Protein AF-A0A7S4DJQ0-F1 (afdb_monomer)

Radius of gyration: 35.57 Å; Cα contacts (8 Å, |Δi|>4): 136; chains: 1; bounding box: 76×40×90 Å

Organism: NCBI:txid91324

Sequence (176 aa):
MLAIVLGSIVVLIAGAILCAEENCTNQNAYSVAVPSVAIPIVLPFMFLTMLQEYAIWASMFMALWWLIGAAVLTFDRPFTFTGNGYFGTWVAALGSLYWFYLCGFEEANIVAKIQEKIKEQQERMKEQSAGKQKETTEVVDAKVNDKAGATDKPADTKKTNDEVKLEVKDETKQVA

Secondary structure (DSSP, 8-state):
-HHHHHHHHHHHHHHHHHHHHS---HHHHHHHHHHHHHHHHHHHHHH-GGGGGGHHHHHHHHHHHHHHHHHHHHHTSS--SSSHHHHHHHHHHHHHHHHHHHHHHHHHHHHHHHHHHHHHHHHHHHHHHHHHHHHHHHHHHHHHHHHTTS-------SSSTTTHHHHHHHHTTS--

Solvent-accessible surface area (backbone atoms only — not comparable to full-atom values): 9453 Å² total; per-residue (Å²): 87,69,49,26,51,55,12,24,51,41,19,28,53,46,19,47,51,49,32,71,78,42,79,58,46,72,48,38,36,44,39,33,46,56,28,62,57,46,44,74,57,52,52,52,61,74,74,36,74,87,48,54,86,50,39,54,62,52,22,48,51,42,26,54,53,27,48,51,46,35,51,43,31,41,72,68,32,76,27,59,57,91,46,66,36,32,54,14,37,49,40,21,25,54,23,21,43,52,40,29,52,57,44,53,53,54,54,55,55,51,52,52,53,51,54,50,54,52,50,57,51,53,52,52,53,52,54,52,52,54,52,52,50,51,54,52,50,53,57,50,54,54,58,54,57,67,58,70,77,70,74,97,70,95,75,88,92,82,76,70,77,68,63,66,64,56,62,66,61,59,64,66,68,77,77,118

Foldseek 3Di:
DVLLLQLLVLQLVVLVVVVVVDPCDDLSVVSNVLSVVVCVLVVCVVPPPVCLVVQLVSLVCQLVSLVVVLCCPCVPDDNVDDDSNNVSSVSNNVVSVVSNVVSVVVVVVVVVVVVVVVVVVVVVVVVVVVVVVVVVVVVVVVVVVVVVVDDPDDDDPDPPPVVVVVVVVVVVVVPD

pLDDT: mean 86.47, std 16.7, range [43.28, 98.56]

Mean predicted aligned error: 11.8 Å

Structure (mmCIF, N/CA/C/O backbone):
data_AF-A0A7S4DJQ0-F1
#
_entry.id   AF-A0A7S4DJQ0-F1
#
loop_
_atom_site.group_PDB
_atom_site.id
_atom_site.type_symbol
_atom_site.label_atom_id
_atom_site.label_alt_id
_atom_site.label_comp_id
_atom_site.label_asym_id
_atom_site.label_entity_id
_atom_site.label_seq_id
_atom_site.pdbx_PDB_ins_code
_atom_site.Cartn_x
_atom_site.Cartn_y
_atom_site.Cartn_z
_atom_site.occupancy
_atom_site.B_iso_or_equiv
_atom_site.auth_seq_id
_atom_site.auth_comp_id
_atom_site.auth_asym_id
_atom_site.auth_atom_id
_atom_site.pdbx_PDB_model_num
ATOM 1 N N . MET A 1 1 ? 1.954 -6.566 3.078 1.00 91.50 1 MET A N 1
ATOM 2 C CA . MET A 1 1 ? 3.306 -5.976 3.238 1.00 91.50 1 MET A CA 1
ATOM 3 C C . MET A 1 1 ? 4.388 -6.708 2.440 1.00 91.50 1 MET A C 1
ATOM 5 O O . MET A 1 1 ? 4.961 -6.071 1.570 1.00 91.50 1 MET A O 1
ATOM 9 N N . LEU A 1 2 ? 4.643 -8.014 2.640 1.00 94.81 2 LEU A N 1
ATOM 10 C CA . LEU A 1 2 ? 5.694 -8.746 1.894 1.00 94.81 2 LEU A CA 1
ATOM 11 C C . LEU A 1 2 ? 5.560 -8.630 0.364 1.00 94.81 2 LEU A C 1
ATOM 13 O O . LEU A 1 2 ? 6.534 -8.317 -0.312 1.00 94.81 2 LEU A O 1
ATOM 17 N N . ALA A 1 3 ? 4.345 -8.801 -0.168 1.00 96.81 3 ALA A N 1
ATOM 18 C CA . ALA A 1 3 ? 4.068 -8.630 -1.597 1.00 96.81 3 ALA A CA 1
ATOM 19 C C . ALA A 1 3 ? 4.473 -7.239 -2.121 1.00 96.81 3 ALA A C 1
ATOM 21 O O . ALA A 1 3 ? 5.026 -7.135 -3.210 1.00 96.81 3 ALA A O 1
ATOM 22 N N . ILE A 1 4 ? 4.273 -6.186 -1.319 1.00 97.69 4 ILE A N 1
ATOM 23 C CA . ILE A 1 4 ? 4.655 -4.815 -1.682 1.00 97.69 4 ILE A CA 1
ATOM 24 C C . ILE A 1 4 ? 6.172 -4.716 -1.809 1.00 97.69 4 ILE A C 1
ATOM 26 O O . ILE A 1 4 ? 6.654 -4.187 -2.801 1.00 97.69 4 ILE A O 1
ATOM 30 N N . VAL A 1 5 ? 6.929 -5.259 -0.850 1.00 97.94 5 VAL A N 1
ATOM 31 C CA . VAL A 1 5 ? 8.401 -5.225 -0.877 1.00 97.94 5 VAL A CA 1
ATOM 32 C C . VAL A 1 5 ? 8.945 -6.014 -2.066 1.00 97.94 5 VAL A C 1
ATOM 34 O O . VAL A 1 5 ? 9.773 -5.493 -2.806 1.00 97.94 5 VAL A O 1
ATOM 37 N N . LEU A 1 6 ? 8.450 -7.233 -2.297 1.00 97.88 6 LEU A N 1
ATOM 38 C CA . LEU A 1 6 ? 8.890 -8.062 -3.423 1.00 97.88 6 LEU A CA 1
ATOM 39 C C . LEU A 1 6 ? 8.567 -7.404 -4.770 1.00 97.88 6 LEU A C 1
ATOM 41 O O . LEU A 1 6 ? 9.449 -7.288 -5.617 1.00 97.88 6 LEU A O 1
ATOM 45 N N . GLY A 1 7 ? 7.336 -6.913 -4.944 1.00 98.19 7 GLY A N 1
ATOM 46 C CA . GLY A 1 7 ? 6.948 -6.159 -6.135 1.00 98.19 7 GLY A CA 1
ATOM 47 C C . GLY A 1 7 ? 7.799 -4.899 -6.317 1.00 98.19 7 GLY A C 1
ATOM 48 O O . GLY A 1 7 ? 8.302 -4.657 -7.409 1.00 98.19 7 GLY A O 1
ATOM 49 N N . SER A 1 8 ? 8.062 -4.157 -5.235 1.00 98.31 8 SER A N 1
ATOM 50 C CA . SER A 1 8 ? 8.909 -2.956 -5.259 1.00 98.31 8 SER A CA 1
ATOM 51 C C . SER A 1 8 ? 10.337 -3.262 -5.700 1.00 98.31 8 SER A C 1
ATOM 53 O O . SER A 1 8 ? 10.885 -2.517 -6.500 1.00 98.31 8 SER A O 1
ATOM 55 N N . ILE A 1 9 ? 10.939 -4.353 -5.217 1.00 98.44 9 ILE A N 1
ATOM 56 C CA . ILE A 1 9 ? 12.295 -4.759 -5.615 1.00 98.44 9 ILE A CA 1
ATOM 57 C C . ILE A 1 9 ? 12.335 -5.095 -7.109 1.00 98.44 9 ILE A C 1
ATOM 59 O O . ILE A 1 9 ? 13.226 -4.629 -7.814 1.00 98.44 9 ILE A O 1
ATOM 63 N N . VAL A 1 10 ? 11.358 -5.858 -7.609 1.00 98.50 10 VAL A N 1
ATOM 64 C CA . VAL A 1 10 ? 11.279 -6.207 -9.036 1.00 98.50 10 VAL A CA 1
ATOM 65 C C . VAL A 1 10 ? 11.133 -4.952 -9.902 1.00 98.50 10 VAL A C 1
ATOM 67 O O . VAL A 1 10 ? 11.852 -4.807 -10.889 1.00 98.50 10 VAL A O 1
ATOM 70 N N . VAL A 1 11 ? 10.246 -4.029 -9.516 1.00 98.50 11 VAL A N 1
ATOM 71 C CA . VAL A 1 11 ? 10.031 -2.758 -10.226 1.00 98.50 11 VAL A CA 1
ATOM 72 C C . VAL A 1 11 ? 11.272 -1.874 -10.166 1.00 98.50 11 VAL A C 1
ATOM 74 O O . VAL A 1 11 ? 11.649 -1.303 -11.183 1.00 98.50 11 VAL A O 1
ATOM 77 N N . LEU A 1 12 ? 11.944 -1.802 -9.015 1.00 98.50 12 LEU A N 1
ATOM 78 C CA . LEU A 1 12 ? 13.161 -1.013 -8.842 1.00 98.50 12 LEU A CA 1
ATOM 79 C C . LEU A 1 12 ? 14.285 -1.520 -9.746 1.00 98.50 12 LEU A C 1
ATOM 81 O O . LEU A 1 12 ? 14.940 -0.717 -10.399 1.00 98.50 12 LEU A O 1
ATOM 85 N N . ILE A 1 13 ? 14.484 -2.840 -9.818 1.00 98.50 13 ILE A N 1
ATOM 86 C CA . ILE A 1 13 ? 15.488 -3.450 -10.699 1.00 98.50 13 ILE A CA 1
ATOM 87 C C . ILE A 1 13 ? 15.130 -3.196 -12.167 1.00 98.50 13 ILE A C 1
ATOM 89 O O . ILE A 1 13 ? 15.980 -2.741 -12.928 1.00 98.50 13 ILE A O 1
ATOM 93 N N . ALA A 1 14 ? 13.879 -3.448 -12.566 1.00 98.12 14 ALA A N 1
ATOM 94 C CA . ALA A 1 14 ? 13.435 -3.233 -13.943 1.00 98.12 14 ALA A CA 1
ATOM 95 C C . ALA A 1 14 ? 13.565 -1.758 -14.364 1.00 98.12 14 ALA A C 1
ATOM 97 O O . ALA A 1 14 ? 14.072 -1.466 -15.443 1.00 98.12 14 ALA A O 1
ATOM 98 N N . GLY A 1 15 ? 13.163 -0.832 -13.492 1.00 97.81 15 GLY A N 1
ATOM 99 C CA . GLY A 1 15 ? 13.297 0.604 -13.715 1.00 97.81 15 GLY A CA 1
ATOM 100 C C . GLY A 1 15 ? 14.752 1.063 -13.758 1.00 97.81 15 GLY A C 1
ATOM 101 O O . GLY A 1 15 ? 15.108 1.880 -14.600 1.00 97.81 15 GLY A O 1
ATOM 102 N N . ALA A 1 16 ? 15.619 0.508 -12.905 1.00 98.00 16 ALA A N 1
ATOM 103 C CA . ALA A 1 16 ? 17.043 0.834 -12.897 1.00 98.00 16 ALA A CA 1
ATOM 104 C C . ALA A 1 16 ? 17.747 0.390 -14.186 1.00 98.00 16 ALA A C 1
ATOM 106 O O . ALA A 1 16 ? 18.565 1.142 -14.707 1.00 98.00 16 ALA A O 1
ATOM 107 N N . ILE A 1 17 ? 17.406 -0.789 -14.721 1.00 97.75 17 ILE A N 1
ATOM 108 C CA . ILE A 1 17 ? 17.924 -1.262 -16.015 1.00 97.75 17 ILE A CA 1
ATOM 109 C C . ILE A 1 17 ? 17.492 -0.306 -17.132 1.00 97.75 17 ILE A C 1
ATOM 111 O O . ILE A 1 17 ? 18.337 0.173 -17.882 1.00 97.75 17 ILE A O 1
ATOM 115 N N . LEU A 1 18 ? 16.208 0.062 -17.187 1.00 96.56 18 LEU A N 1
ATOM 116 C CA . LEU A 1 18 ? 15.703 1.011 -18.187 1.00 96.56 18 LEU A CA 1
ATOM 117 C C . LEU A 1 18 ? 16.352 2.395 -18.071 1.00 96.56 18 LEU A C 1
ATOM 119 O O . LEU A 1 18 ? 16.686 3.008 -19.077 1.00 96.56 18 LEU A O 1
ATOM 123 N N . CYS A 1 19 ? 16.577 2.877 -16.849 1.00 96.69 19 CYS A N 1
ATOM 124 C CA . CYS A 1 19 ? 17.295 4.125 -16.595 1.00 96.69 19 CYS A CA 1
ATOM 125 C C . CYS A 1 19 ? 18.793 4.068 -16.932 1.00 96.69 19 CYS A C 1
ATOM 127 O O . CYS A 1 19 ? 19.420 5.121 -17.026 1.00 96.69 19 CYS A O 1
ATOM 129 N N . ALA A 1 20 ? 19.381 2.874 -17.038 1.00 97.25 20 ALA A N 1
ATOM 130 C CA . ALA A 1 20 ? 20.771 2.694 -17.446 1.00 97.25 20 ALA A CA 1
ATOM 131 C C . ALA A 1 20 ? 20.911 2.593 -18.973 1.00 97.25 20 ALA A C 1
ATOM 133 O O . ALA A 1 20 ? 21.908 3.058 -19.523 1.00 97.25 20 ALA A O 1
ATOM 134 N N . GLU A 1 21 ? 19.931 1.988 -19.648 1.00 95.88 21 GLU A N 1
ATOM 135 C CA . GLU A 1 21 ? 19.906 1.841 -21.109 1.00 95.88 21 GLU A CA 1
ATOM 136 C C . GLU A 1 21 ? 19.414 3.111 -21.820 1.00 95.88 21 GLU A C 1
ATOM 138 O O . GLU A 1 21 ? 19.938 3.484 -22.870 1.00 95.88 21 GLU A O 1
ATOM 143 N N . GLU A 1 22 ? 18.434 3.800 -21.238 1.00 91.44 22 GLU A N 1
ATOM 144 C CA . GLU A 1 22 ? 17.856 5.039 -21.753 1.00 91.44 22 GLU A CA 1
ATOM 145 C C . GLU A 1 22 ? 18.109 6.211 -20.795 1.00 91.44 22 GLU A C 1
ATOM 147 O O . GLU A 1 22 ? 18.498 6.042 -19.642 1.00 91.44 22 GLU A O 1
ATOM 152 N N . ASN A 1 23 ? 17.837 7.442 -21.239 1.00 91.81 23 ASN A N 1
ATOM 153 C CA . ASN A 1 23 ? 17.884 8.591 -20.337 1.00 91.81 23 ASN A CA 1
ATOM 154 C C . ASN A 1 23 ? 16.876 8.402 -19.189 1.00 91.81 23 ASN A C 1
ATOM 156 O O . ASN A 1 23 ? 15.676 8.244 -19.423 1.00 91.81 23 ASN A O 1
ATOM 160 N N . CYS A 1 24 ? 17.355 8.475 -17.946 1.00 95.88 24 CYS A N 1
ATOM 161 C CA . CYS A 1 24 ? 16.529 8.359 -16.744 1.00 95.88 24 CYS A CA 1
ATOM 162 C C . CYS A 1 24 ? 15.728 9.647 -16.489 1.00 95.88 24 CYS A C 1
ATOM 164 O O . CYS A 1 24 ? 15.989 10.405 -15.556 1.00 95.88 24 CYS A O 1
ATOM 166 N N . THR A 1 25 ? 14.763 9.929 -17.362 1.00 96.00 25 THR A N 1
ATOM 167 C CA . THR A 1 25 ? 13.864 11.084 -17.278 1.00 96.00 25 THR A CA 1
ATOM 168 C C . THR A 1 25 ? 12.404 10.632 -17.328 1.00 96.00 25 THR A C 1
ATOM 170 O O . THR A 1 25 ? 12.100 9.491 -17.682 1.00 96.00 25 THR A O 1
ATOM 173 N N . ASN A 1 26 ? 11.487 11.519 -16.935 1.00 96.12 26 ASN A N 1
ATOM 174 C CA . ASN A 1 26 ? 10.038 11.303 -17.004 1.00 96.12 26 ASN A CA 1
ATOM 175 C C . ASN A 1 26 ? 9.588 9.964 -16.371 1.00 96.12 26 ASN A C 1
ATOM 177 O O . ASN A 1 26 ? 9.888 9.696 -15.206 1.00 96.12 26 ASN A O 1
ATOM 181 N N . GLN A 1 27 ? 8.872 9.123 -17.122 1.00 95.31 27 GLN A N 1
ATOM 182 C CA . GLN A 1 27 ? 8.312 7.855 -16.656 1.00 95.31 27 GLN A CA 1
ATOM 183 C C . GLN A 1 27 ? 9.386 6.817 -16.288 1.00 95.31 27 GLN A C 1
ATOM 185 O O . GLN A 1 27 ? 9.180 6.042 -15.354 1.00 95.31 27 GLN A O 1
ATOM 190 N N . ASN A 1 28 ? 10.551 6.829 -16.948 1.00 95.56 28 ASN A N 1
ATOM 191 C CA . ASN A 1 28 ? 11.660 5.933 -16.602 1.00 95.56 28 ASN A CA 1
ATOM 192 C C . ASN A 1 28 ? 12.196 6.281 -15.206 1.00 95.56 28 ASN A C 1
ATOM 194 O O . ASN A 1 28 ? 12.288 5.408 -14.344 1.00 95.56 28 ASN A O 1
ATOM 198 N N . ALA A 1 29 ? 12.424 7.570 -14.929 1.00 97.06 29 ALA A N 1
ATOM 199 C CA . ALA A 1 29 ? 12.789 8.034 -13.587 1.00 97.06 29 ALA A CA 1
ATOM 200 C C . ALA A 1 29 ? 11.691 7.731 -12.554 1.00 97.06 29 ALA A C 1
ATOM 202 O O . ALA A 1 29 ? 11.978 7.315 -11.429 1.00 97.06 29 ALA A O 1
ATOM 203 N N . TYR A 1 30 ? 10.423 7.881 -12.946 1.00 97.44 30 TYR A N 1
ATOM 204 C CA . TYR A 1 30 ? 9.287 7.559 -12.086 1.00 97.44 30 TYR A CA 1
ATOM 205 C C . TYR A 1 30 ? 9.252 6.072 -11.698 1.00 97.44 30 TYR A C 1
ATOM 207 O O . TYR A 1 30 ? 8.994 5.754 -10.538 1.00 97.44 30 TYR A O 1
ATOM 215 N N . SER A 1 31 ? 9.608 5.163 -12.614 1.00 97.38 31 SER A N 1
ATOM 216 C CA . SER A 1 31 ? 9.672 3.718 -12.346 1.00 97.38 31 SER A CA 1
ATOM 217 C C . SER A 1 31 ? 10.681 3.334 -11.254 1.00 97.38 31 SER A C 1
ATOM 219 O O . SER A 1 31 ? 10.472 2.351 -10.548 1.00 97.38 31 SER A O 1
ATOM 221 N N . VAL A 1 32 ? 11.727 4.143 -11.053 1.00 98.12 32 VAL A N 1
ATOM 222 C CA . VAL A 1 32 ? 12.704 3.996 -9.959 1.00 98.12 32 VAL A CA 1
ATOM 223 C C . VAL A 1 32 ? 12.223 4.709 -8.692 1.00 98.12 32 VAL A C 1
ATOM 225 O O . VAL A 1 32 ? 12.378 4.192 -7.583 1.00 98.12 32 VAL A O 1
ATOM 228 N N . ALA A 1 33 ? 11.606 5.884 -8.832 1.00 97.88 33 ALA A N 1
ATOM 229 C CA . ALA A 1 33 ? 11.139 6.688 -7.706 1.00 97.88 33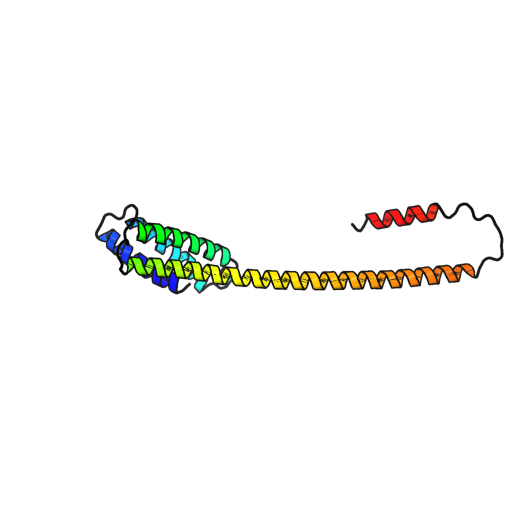 ALA A CA 1
ATOM 230 C C . ALA A 1 33 ? 10.014 6.002 -6.909 1.00 97.88 33 ALA A C 1
ATOM 232 O O . ALA A 1 33 ? 10.069 5.966 -5.679 1.00 97.88 33 ALA A O 1
ATOM 233 N N . VAL A 1 34 ? 9.021 5.418 -7.590 1.00 97.94 34 VAL A N 1
ATOM 234 C CA . VAL A 1 34 ? 7.862 4.759 -6.957 1.00 97.94 34 VAL A CA 1
ATOM 235 C C . VAL A 1 34 ? 8.274 3.695 -5.923 1.00 97.94 34 VAL A C 1
ATOM 237 O O . VAL A 1 34 ? 7.868 3.830 -4.762 1.00 97.94 34 VAL A O 1
ATOM 240 N N . PRO A 1 35 ? 9.091 2.676 -6.265 1.00 98.06 35 PRO A N 1
ATOM 241 C CA . PRO A 1 35 ? 9.543 1.681 -5.294 1.00 98.06 35 PRO A CA 1
ATOM 242 C C . PRO A 1 35 ? 10.537 2.246 -4.269 1.00 98.06 35 PRO A C 1
ATOM 244 O O . PRO A 1 35 ? 10.541 1.794 -3.123 1.00 98.06 35 PRO A O 1
ATOM 247 N N . SER A 1 36 ? 11.332 3.260 -4.631 1.00 97.69 36 SER A N 1
ATOM 248 C CA . SER A 1 36 ? 12.280 3.906 -3.709 1.00 97.69 36 SER A CA 1
ATOM 249 C C . SER A 1 36 ? 11.585 4.649 -2.565 1.00 97.69 36 SER A C 1
ATOM 251 O O . SER A 1 36 ? 12.131 4.720 -1.470 1.00 97.69 36 SER A O 1
ATOM 253 N N . VAL A 1 37 ? 10.373 5.167 -2.788 1.00 97.44 37 VAL A N 1
ATOM 254 C CA . VAL A 1 37 ? 9.527 5.748 -1.730 1.00 97.44 37 VAL A CA 1
ATOM 255 C C . VAL A 1 37 ? 8.811 4.654 -0.934 1.00 97.44 37 VAL A C 1
ATOM 257 O O . VAL A 1 37 ? 8.697 4.743 0.287 1.00 97.44 37 VAL A O 1
ATOM 260 N N . ALA A 1 38 ? 8.341 3.599 -1.604 1.00 97.38 38 ALA A N 1
ATOM 261 C CA . ALA A 1 38 ? 7.571 2.541 -0.958 1.00 97.38 38 ALA A CA 1
ATOM 262 C C . ALA A 1 38 ? 8.403 1.706 0.031 1.00 97.38 38 ALA A C 1
ATOM 264 O O . ALA A 1 38 ? 7.925 1.396 1.121 1.00 97.38 38 ALA A O 1
ATOM 265 N N . ILE A 1 39 ? 9.644 1.351 -0.314 1.00 96.81 39 ILE A N 1
ATOM 266 C CA . ILE A 1 39 ? 10.481 0.459 0.506 1.00 96.81 39 ILE A CA 1
ATOM 267 C C . ILE A 1 39 ? 10.767 1.045 1.906 1.00 96.81 39 ILE A C 1
ATOM 269 O O . ILE A 1 39 ? 10.493 0.348 2.887 1.00 96.81 39 ILE A O 1
ATOM 273 N N . PRO A 1 40 ? 11.237 2.302 2.058 1.00 96.44 40 PRO A N 1
ATOM 274 C CA . PRO A 1 40 ? 11.470 2.911 3.369 1.00 96.44 40 PRO A CA 1
ATOM 275 C C . PRO A 1 40 ? 10.202 3.120 4.194 1.00 96.44 40 PRO A C 1
ATOM 277 O O . PRO A 1 40 ? 10.296 3.247 5.408 1.00 96.44 40 PRO A O 1
ATOM 280 N N . ILE A 1 41 ? 9.027 3.156 3.563 1.00 95.62 41 ILE A N 1
ATOM 281 C CA . ILE A 1 41 ? 7.753 3.227 4.280 1.00 95.62 41 ILE A CA 1
ATOM 282 C C . ILE A 1 41 ? 7.349 1.831 4.750 1.00 95.62 41 ILE A C 1
ATOM 284 O O . ILE A 1 41 ? 7.009 1.654 5.909 1.00 95.62 41 ILE A O 1
ATOM 288 N N . VAL A 1 42 ? 7.413 0.809 3.899 1.00 96.31 42 VAL A N 1
ATOM 289 C CA . VAL A 1 42 ? 6.916 -0.531 4.251 1.00 96.31 42 VAL A CA 1
ATOM 290 C C . VAL A 1 42 ? 7.867 -1.283 5.188 1.00 96.31 42 VAL A C 1
ATOM 292 O O . VAL A 1 42 ? 7.401 -2.022 6.055 1.00 96.31 42 VAL A O 1
ATOM 295 N N . LEU A 1 43 ? 9.187 -1.115 5.045 1.00 94.50 43 LEU A N 1
ATOM 296 C CA . LEU A 1 43 ? 10.162 -1.871 5.840 1.00 94.50 43 LEU A CA 1
ATOM 297 C C . LEU A 1 43 ? 10.056 -1.597 7.350 1.00 94.50 43 LEU A C 1
ATOM 299 O O . LEU A 1 43 ? 9.923 -2.566 8.096 1.00 94.50 43 LEU A O 1
ATOM 303 N N . PRO A 1 44 ? 10.047 -0.344 7.846 1.00 94.69 44 PRO A N 1
ATOM 304 C CA . PRO A 1 44 ? 9.889 -0.081 9.273 1.00 94.69 44 PRO A CA 1
ATOM 305 C C . PRO A 1 44 ? 8.576 -0.628 9.830 1.00 94.69 44 PRO A C 1
ATOM 307 O O . PRO A 1 44 ? 8.582 -1.198 10.913 1.00 94.69 44 PRO A O 1
ATOM 310 N N . PHE A 1 45 ? 7.472 -0.546 9.081 1.00 94.44 45 PHE A N 1
ATOM 311 C CA . PHE A 1 45 ? 6.189 -1.118 9.507 1.00 94.44 45 PHE A CA 1
ATOM 312 C C . PHE A 1 45 ? 6.229 -2.647 9.637 1.00 94.44 45 PHE A C 1
ATOM 314 O O . PHE A 1 45 ? 5.462 -3.207 10.414 1.00 94.44 45 PHE A O 1
ATOM 321 N N . MET A 1 46 ? 7.135 -3.334 8.934 1.00 92.38 46 MET A N 1
ATOM 322 C CA . MET A 1 46 ? 7.319 -4.781 9.077 1.00 92.38 46 MET A CA 1
ATOM 323 C C . MET A 1 46 ? 8.014 -5.168 10.393 1.00 92.38 46 MET A C 1
ATOM 325 O O . MET A 1 46 ? 7.740 -6.243 10.918 1.00 92.38 46 MET A O 1
ATOM 329 N N . PHE A 1 47 ? 8.896 -4.314 10.927 1.00 91.12 47 PHE A N 1
ATOM 330 C CA . PHE A 1 47 ? 9.744 -4.645 12.083 1.00 91.12 47 PHE A CA 1
ATOM 331 C C . PHE A 1 47 ? 9.391 -3.883 13.364 1.00 91.12 47 PHE A C 1
ATOM 333 O O . PHE A 1 47 ? 9.650 -4.372 14.462 1.00 91.12 47 PHE A O 1
ATOM 340 N N . LEU A 1 48 ? 8.820 -2.686 13.247 1.00 92.75 48 LEU A N 1
ATOM 341 C CA . LEU A 1 48 ? 8.557 -1.793 14.369 1.00 92.75 48 LEU A CA 1
ATOM 342 C C . LEU A 1 48 ? 7.077 -1.848 14.739 1.00 92.75 48 LEU A C 1
ATOM 344 O O . LEU A 1 48 ? 6.233 -1.210 14.111 1.00 92.75 48 LEU A O 1
ATOM 348 N N . THR A 1 49 ? 6.774 -2.581 15.808 1.00 88.31 49 THR A N 1
ATOM 349 C CA . THR A 1 49 ? 5.415 -2.691 16.360 1.00 88.31 49 THR A CA 1
ATOM 350 C C . THR A 1 49 ? 4.847 -1.336 16.782 1.00 88.31 49 THR A C 1
ATOM 352 O O . THR A 1 49 ? 3.661 -1.097 16.601 1.00 88.31 49 THR A O 1
ATOM 355 N N . MET A 1 50 ? 5.700 -0.415 17.243 1.00 87.69 50 MET A N 1
ATOM 356 C CA . MET A 1 50 ? 5.315 0.950 17.633 1.00 87.69 50 MET A CA 1
ATOM 357 C C . MET A 1 50 ? 4.704 1.770 16.486 1.00 87.69 50 MET A C 1
ATOM 359 O O . MET A 1 50 ? 3.974 2.721 16.733 1.00 87.69 50 MET A O 1
ATOM 363 N N . LEU A 1 51 ? 5.002 1.431 15.226 1.00 88.38 51 LEU A N 1
ATOM 364 C CA . LEU A 1 51 ? 4.457 2.148 14.070 1.00 88.38 51 LEU A CA 1
ATOM 365 C C . LEU A 1 51 ? 3.073 1.640 13.653 1.00 88.38 51 LEU A C 1
ATOM 367 O O . LEU A 1 51 ? 2.410 2.298 12.855 1.00 88.38 51 LEU A O 1
ATOM 371 N N . GLN A 1 52 ? 2.618 0.501 14.186 1.00 87.31 52 GLN A N 1
ATOM 372 C CA . GLN A 1 52 ? 1.356 -0.128 13.781 1.00 87.31 52 GLN A CA 1
ATOM 373 C C . GLN A 1 52 ? 0.134 0.758 14.068 1.00 87.31 52 GLN A C 1
ATOM 375 O O . GLN A 1 52 ? -0.825 0.716 13.306 1.00 87.31 52 GLN A O 1
ATOM 380 N N . GLU A 1 53 ? 0.199 1.642 15.069 1.00 87.81 53 GLU A N 1
ATOM 381 C CA . GLU A 1 53 ? -0.859 2.627 15.358 1.00 87.81 53 GLU A CA 1
ATOM 382 C C . GLU A 1 53 ? -1.114 3.597 14.187 1.00 87.81 53 GLU A C 1
ATOM 384 O O . GLU A 1 53 ? -2.210 4.126 14.025 1.00 87.81 53 GLU A O 1
ATOM 389 N N . TYR A 1 54 ? -0.122 3.797 13.317 1.00 90.81 54 TYR A N 1
ATOM 390 C CA . TYR A 1 54 ? -0.220 4.658 12.136 1.00 90.81 54 TYR A CA 1
ATOM 391 C C . TYR A 1 54 ? -0.444 3.866 10.839 1.00 90.81 54 TYR A C 1
ATOM 393 O O . TYR A 1 54 ? -0.410 4.438 9.744 1.00 90.81 54 TYR A O 1
ATOM 401 N N . ALA A 1 55 ? -0.671 2.549 10.930 1.00 91.81 55 ALA A N 1
ATOM 402 C CA . ALA A 1 55 ? -0.730 1.664 9.770 1.00 91.81 55 ALA A CA 1
ATOM 403 C C . ALA A 1 55 ? -1.888 1.994 8.824 1.00 91.81 55 ALA A C 1
ATOM 405 O O . ALA A 1 55 ? -1.735 1.843 7.613 1.00 91.81 55 ALA A O 1
ATOM 406 N N . ILE A 1 56 ? -3.017 2.502 9.325 1.00 92.19 56 ILE A N 1
ATOM 407 C CA . ILE A 1 56 ? -4.144 2.896 8.467 1.00 92.19 56 ILE A CA 1
ATOM 408 C C . ILE A 1 56 ? -3.784 4.062 7.535 1.00 92.19 56 ILE A C 1
ATOM 410 O O . ILE A 1 56 ? -4.048 4.004 6.335 1.00 92.19 56 ILE A O 1
ATOM 414 N N . TRP A 1 57 ? -3.098 5.084 8.048 1.00 94.19 57 TRP A N 1
ATOM 415 C CA . TRP A 1 57 ? -2.677 6.239 7.253 1.00 94.19 57 TRP A CA 1
ATOM 416 C C . TRP A 1 57 ? -1.599 5.853 6.239 1.00 94.19 57 TRP A C 1
ATOM 418 O O . TRP A 1 57 ? -1.682 6.222 5.066 1.00 94.19 57 TRP A O 1
ATOM 428 N N . ALA A 1 58 ? -0.618 5.056 6.672 1.00 95.31 58 ALA A N 1
ATOM 429 C CA . ALA A 1 58 ? 0.447 4.568 5.804 1.00 95.31 58 ALA A CA 1
ATOM 430 C C . ALA A 1 58 ? -0.079 3.629 4.706 1.00 95.31 58 ALA A C 1
ATOM 432 O O . ALA A 1 58 ? 0.324 3.748 3.548 1.00 95.31 58 ALA A O 1
ATOM 433 N N . SER A 1 59 ? -1.002 2.723 5.042 1.00 95.94 59 SER A N 1
ATOM 434 C CA . SER A 1 59 ? -1.603 1.797 4.078 1.00 95.94 59 SER A CA 1
ATOM 435 C C . SER A 1 59 ? -2.511 2.514 3.080 1.00 95.94 59 SER A C 1
ATOM 437 O O . SER A 1 59 ? -2.447 2.204 1.893 1.00 95.94 59 SER A O 1
ATOM 439 N N . MET A 1 60 ? -3.271 3.529 3.508 1.00 96.06 60 MET A N 1
ATOM 440 C CA . MET A 1 60 ? -4.057 4.380 2.609 1.00 96.06 60 MET A CA 1
ATOM 441 C C . MET A 1 60 ? -3.158 5.135 1.624 1.00 96.06 60 MET A C 1
ATOM 443 O O . MET A 1 60 ? -3.406 5.119 0.417 1.00 96.06 60 MET A O 1
ATOM 447 N N . PHE A 1 61 ? -2.081 5.751 2.123 1.00 96.94 61 PHE A N 1
ATOM 448 C CA . PHE A 1 61 ? -1.088 6.405 1.273 1.00 96.94 61 PHE A CA 1
ATOM 449 C C . PHE A 1 61 ? -0.471 5.415 0.278 1.00 96.94 61 PHE A C 1
ATOM 451 O O . PHE A 1 61 ? -0.424 5.703 -0.914 1.00 96.94 61 PHE A O 1
ATOM 458 N N . MET A 1 62 ? -0.062 4.226 0.730 1.00 97.50 62 MET A N 1
ATOM 459 C CA . MET A 1 62 ? 0.505 3.190 -0.141 1.00 97.50 62 MET A CA 1
ATOM 460 C C . MET A 1 62 ? -0.485 2.665 -1.183 1.00 97.50 62 MET A C 1
ATOM 462 O O . MET A 1 62 ? -0.076 2.383 -2.310 1.00 97.50 62 MET A O 1
ATOM 466 N N . ALA A 1 63 ? -1.766 2.528 -0.841 1.00 97.81 63 ALA A N 1
ATOM 467 C CA . ALA A 1 63 ? -2.808 2.132 -1.781 1.00 97.81 63 ALA A CA 1
ATOM 468 C C . ALA A 1 63 ? -2.937 3.158 -2.914 1.00 97.81 63 ALA A C 1
ATOM 470 O O . ALA A 1 63 ? -2.835 2.797 -4.084 1.00 97.81 63 ALA A O 1
ATOM 471 N N . LEU A 1 64 ? -3.067 4.444 -2.575 1.00 98.12 64 LEU A N 1
ATOM 472 C CA . LEU A 1 64 ? -3.153 5.523 -3.564 1.00 98.12 64 LEU A CA 1
ATOM 473 C C . LEU A 1 64 ? -1.862 5.663 -4.380 1.00 98.12 64 LEU A C 1
ATOM 475 O O . LEU A 1 64 ? -1.916 5.770 -5.605 1.00 98.12 64 LEU A O 1
ATOM 479 N N . TRP A 1 65 ? -0.705 5.605 -3.716 1.00 98.25 65 TRP A N 1
ATOM 480 C CA . TRP A 1 65 ? 0.612 5.717 -4.343 1.00 98.25 65 TRP A CA 1
ATOM 481 C C . TRP A 1 65 ? 0.829 4.643 -5.409 1.00 98.25 65 TRP A C 1
ATOM 483 O O . TRP A 1 65 ? 1.218 4.952 -6.534 1.00 98.25 65 TRP A O 1
ATOM 493 N N . TRP A 1 66 ? 0.518 3.385 -5.089 1.00 98.31 66 TRP A N 1
ATOM 494 C CA . TRP A 1 66 ? 0.674 2.286 -6.037 1.00 98.31 66 TRP A CA 1
ATOM 495 C C . TRP A 1 66 ? -0.444 2.192 -7.069 1.00 98.31 66 TRP A C 1
ATOM 497 O O . TRP A 1 66 ? -0.182 1.689 -8.155 1.00 98.31 66 TRP A O 1
ATOM 507 N N . LEU A 1 67 ? -1.656 2.684 -6.795 1.00 98.12 67 LEU A N 1
ATOM 508 C CA . LEU A 1 67 ? -2.694 2.795 -7.825 1.00 98.12 67 LEU A CA 1
ATOM 509 C C . LEU A 1 67 ? -2.277 3.777 -8.924 1.00 98.12 67 LEU A C 1
ATOM 511 O O . LEU A 1 67 ? -2.367 3.450 -10.106 1.00 98.12 67 LEU A O 1
ATOM 515 N N . ILE A 1 68 ? -1.769 4.951 -8.536 1.00 98.25 68 ILE A N 1
ATOM 516 C CA . ILE A 1 68 ? -1.227 5.933 -9.484 1.00 98.25 68 ILE A CA 1
ATOM 517 C C . ILE A 1 68 ? 0.014 5.358 -10.173 1.00 98.25 68 ILE A C 1
ATOM 519 O O . ILE A 1 68 ? 0.122 5.423 -11.396 1.00 98.25 68 ILE A O 1
ATOM 523 N N . GLY A 1 69 ? 0.912 4.732 -9.406 1.00 97.75 69 GLY A N 1
ATOM 524 C CA . GLY A 1 69 ? 2.088 4.047 -9.936 1.00 97.75 69 GLY A CA 1
ATOM 525 C C . GLY A 1 69 ? 1.730 2.989 -10.980 1.00 97.75 69 GLY A C 1
ATOM 526 O O . GLY A 1 69 ? 2.325 2.969 -12.049 1.00 97.75 69 GLY A O 1
ATOM 527 N N . ALA A 1 70 ? 0.721 2.154 -10.726 1.00 98.12 70 ALA A N 1
ATOM 528 C CA . ALA A 1 70 ? 0.235 1.167 -11.684 1.00 98.12 70 ALA A CA 1
ATOM 529 C C . ALA A 1 70 ? -0.352 1.828 -12.929 1.00 98.12 70 ALA A C 1
ATOM 531 O O . ALA A 1 70 ? 0.051 1.485 -14.035 1.00 98.12 70 ALA A O 1
ATOM 532 N N . ALA A 1 71 ? -1.219 2.828 -12.757 1.00 97.62 71 ALA A N 1
ATOM 533 C CA . ALA A 1 71 ? -1.810 3.554 -13.874 1.00 97.62 71 ALA A CA 1
ATOM 534 C C . ALA A 1 71 ? -0.736 4.137 -14.813 1.00 97.62 71 ALA A C 1
ATOM 536 O O . ALA A 1 71 ? -0.756 3.883 -16.014 1.00 97.62 71 ALA A O 1
ATOM 537 N N . VAL A 1 72 ? 0.242 4.863 -14.270 1.00 97.75 72 VAL A N 1
ATOM 538 C CA . VAL A 1 72 ? 1.303 5.483 -15.078 1.00 97.75 72 VAL A CA 1
ATOM 539 C C . VAL A 1 72 ? 2.235 4.424 -15.665 1.00 97.75 72 VAL A C 1
ATOM 541 O O . VAL A 1 72 ? 2.474 4.410 -16.871 1.00 97.75 72 VAL A O 1
ATOM 544 N N . LEU A 1 73 ? 2.742 3.506 -14.837 1.00 97.94 73 LEU A N 1
ATOM 545 C CA . LEU A 1 73 ? 3.793 2.586 -15.262 1.00 97.94 73 LEU A CA 1
ATOM 546 C C . LEU A 1 73 ? 3.305 1.521 -16.248 1.00 97.94 73 LEU A C 1
ATOM 548 O O . LEU A 1 73 ? 4.121 1.052 -17.039 1.00 97.94 73 LEU A O 1
ATOM 552 N N . THR A 1 74 ? 2.018 1.145 -16.220 1.00 98.12 74 THR A N 1
ATOM 553 C CA . THR A 1 74 ? 1.484 0.072 -17.077 1.00 98.12 74 THR A CA 1
ATOM 554 C C . THR A 1 74 ? 0.592 0.538 -18.221 1.00 98.12 74 THR A C 1
ATOM 556 O O . THR A 1 74 ? 0.439 -0.209 -19.183 1.00 98.12 74 THR A O 1
ATOM 559 N N . PHE A 1 75 ? -0.002 1.735 -18.149 1.00 96.81 75 PHE A N 1
ATOM 560 C CA . PHE A 1 75 ? -0.839 2.264 -19.238 1.00 96.81 75 PHE A CA 1
ATOM 561 C C . PHE A 1 75 ? -0.159 3.365 -20.056 1.00 96.81 75 PHE A C 1
ATOM 563 O O . PHE A 1 75 ? -0.557 3.572 -21.200 1.00 96.81 75 PHE A O 1
ATOM 570 N N . ASP A 1 76 ? 0.855 4.044 -19.509 1.00 95.56 76 ASP A N 1
ATOM 571 C CA . ASP A 1 76 ? 1.667 5.013 -20.253 1.00 95.56 76 ASP A CA 1
ATOM 572 C C . ASP A 1 76 ? 3.038 4.421 -20.599 1.00 95.56 76 ASP A C 1
ATOM 574 O O . ASP A 1 76 ? 3.226 3.953 -21.720 1.00 95.56 76 ASP A O 1
ATOM 578 N N . ARG A 1 77 ? 3.985 4.403 -19.649 1.00 94.38 77 ARG A N 1
ATOM 579 C CA . ARG A 1 77 ? 5.357 3.871 -19.792 1.00 94.38 77 ARG A CA 1
ATOM 580 C C . ARG A 1 77 ? 5.994 3.640 -18.415 1.00 94.38 77 ARG A C 1
ATOM 582 O O . ARG A 1 77 ? 5.601 4.307 -17.463 1.00 94.38 77 ARG A O 1
ATOM 589 N N . PRO A 1 78 ? 7.031 2.789 -18.294 1.00 96.31 78 PRO A N 1
ATOM 590 C CA . PRO A 1 78 ? 7.660 2.015 -19.368 1.00 96.31 78 PRO A CA 1
ATOM 591 C C . PRO A 1 78 ? 7.141 0.579 -19.508 1.00 96.31 78 PRO A C 1
ATOM 593 O O . PRO A 1 78 ? 7.463 -0.098 -20.479 1.00 96.31 78 PRO A O 1
ATOM 596 N N . PHE A 1 79 ? 6.328 0.091 -18.574 1.00 97.44 79 PHE A N 1
ATOM 597 C CA . PHE A 1 79 ? 5.890 -1.301 -18.539 1.00 97.44 79 PHE A CA 1
ATOM 598 C C . PHE A 1 79 ? 4.544 -1.489 -19.245 1.00 97.44 79 PHE A C 1
ATOM 600 O O . PHE A 1 79 ? 3.616 -2.016 -18.651 1.00 97.44 79 PHE A O 1
ATOM 607 N N . THR A 1 80 ? 4.403 -1.066 -20.502 1.00 97.06 80 THR A N 1
ATOM 608 C CA . THR A 1 80 ? 3.154 -1.274 -21.272 1.00 97.06 80 THR A CA 1
ATOM 609 C C . THR A 1 80 ? 2.988 -2.698 -21.785 1.00 97.06 80 THR A C 1
ATOM 611 O O . THR A 1 80 ? 1.875 -3.144 -22.059 1.00 97.06 80 THR A O 1
ATOM 614 N N . PHE A 1 81 ? 4.093 -3.431 -21.896 1.00 96.25 81 PHE A N 1
ATOM 615 C CA . PHE A 1 81 ? 4.101 -4.840 -22.255 1.00 96.25 81 PHE A CA 1
ATOM 616 C C . PHE A 1 81 ? 4.260 -5.709 -21.013 1.00 96.25 81 PHE A C 1
ATOM 618 O O . PHE A 1 81 ? 4.930 -5.344 -20.044 1.00 96.25 81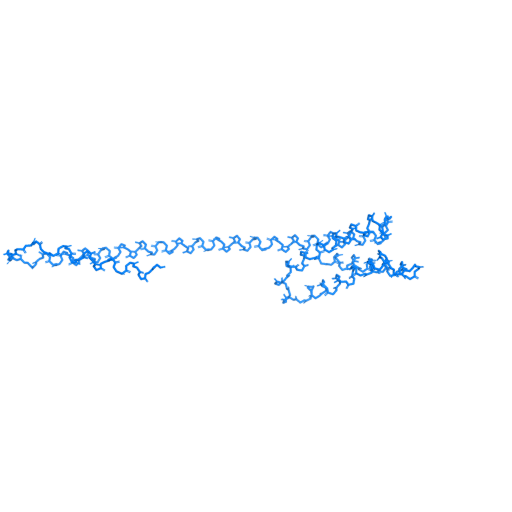 PHE A O 1
ATOM 625 N N . THR A 1 82 ? 3.663 -6.898 -21.055 1.00 96.38 82 THR A N 1
ATOM 626 C CA . THR A 1 82 ? 3.786 -7.878 -19.977 1.00 96.38 82 THR A CA 1
ATOM 627 C C . THR A 1 82 ? 5.243 -8.298 -19.799 1.00 96.38 82 THR A C 1
ATOM 629 O O . THR A 1 82 ? 5.886 -8.754 -20.742 1.00 96.38 82 THR A O 1
ATOM 632 N N . GLY A 1 83 ? 5.746 -8.180 -18.577 1.00 97.12 83 GLY A N 1
ATOM 633 C CA . GLY A 1 83 ? 7.121 -8.488 -18.204 1.00 97.12 83 GLY A CA 1
ATOM 634 C C . GLY A 1 83 ? 7.330 -8.287 -16.706 1.00 97.12 83 GLY A C 1
ATOM 635 O O . GLY A 1 83 ? 6.382 -7.998 -15.974 1.00 97.12 83 GLY A O 1
ATOM 636 N N . ASN A 1 84 ? 8.570 -8.419 -16.236 1.00 98.00 84 ASN A N 1
ATOM 637 C CA . ASN A 1 84 ? 8.876 -8.361 -14.802 1.00 98.00 84 ASN A CA 1
ATOM 638 C C . ASN A 1 84 ? 8.415 -7.048 -14.153 1.00 98.00 84 ASN A C 1
ATOM 640 O O . ASN A 1 84 ? 7.758 -7.091 -13.118 1.00 98.00 84 ASN A O 1
ATOM 644 N N . GLY A 1 85 ? 8.687 -5.899 -14.787 1.00 97.69 85 GLY A N 1
ATOM 645 C CA . GLY A 1 85 ? 8.218 -4.596 -14.304 1.00 97.69 85 GLY A CA 1
ATOM 646 C C . GLY A 1 85 ? 6.691 -4.511 -14.232 1.00 97.69 85 GLY A C 1
ATOM 647 O O . GLY A 1 85 ? 6.154 -4.140 -13.195 1.00 97.69 85 GLY A O 1
ATOM 648 N N . TYR A 1 86 ? 5.987 -4.970 -15.276 1.00 98.44 86 TYR A N 1
ATOM 649 C CA . TYR A 1 86 ? 4.519 -5.018 -15.316 1.00 98.44 86 TYR A CA 1
ATOM 650 C C . TYR A 1 86 ? 3.951 -5.823 -14.139 1.00 98.44 86 TYR A C 1
ATOM 652 O O . TYR A 1 86 ? 3.130 -5.324 -13.369 1.00 98.44 86 TYR A O 1
ATOM 660 N N . PHE A 1 87 ? 4.407 -7.068 -13.963 1.00 98.38 87 PHE A N 1
ATOM 661 C CA . PHE A 1 87 ? 3.912 -7.934 -12.892 1.00 98.38 87 PHE A CA 1
ATOM 662 C C . PHE A 1 87 ? 4.317 -7.426 -11.509 1.00 98.38 87 PHE A C 1
ATOM 664 O O . PHE A 1 87 ? 3.494 -7.443 -10.598 1.00 98.38 87 PHE A O 1
ATOM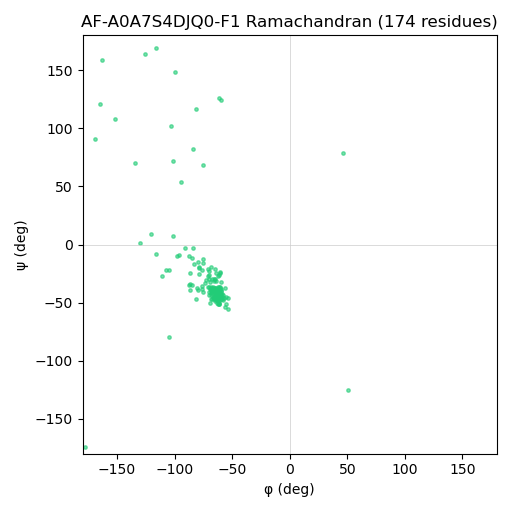 671 N N . GLY A 1 88 ? 5.546 -6.930 -11.352 1.00 98.38 88 GLY A N 1
ATOM 672 C CA . GLY A 1 88 ? 6.016 -6.330 -10.106 1.00 98.38 88 GLY A CA 1
ATOM 673 C C . GLY A 1 88 ? 5.143 -5.151 -9.671 1.00 98.38 88 GLY A C 1
ATOM 674 O O . GLY A 1 88 ? 4.750 -5.083 -8.505 1.00 98.38 88 GLY A O 1
ATOM 675 N N . THR A 1 89 ? 4.764 -4.281 -10.613 1.00 98.56 89 THR A N 1
ATOM 676 C CA . THR A 1 89 ? 3.891 -3.131 -10.352 1.00 98.56 89 THR A CA 1
ATOM 677 C C . THR A 1 89 ? 2.507 -3.568 -9.876 1.00 98.56 89 THR A C 1
ATOM 679 O O . THR A 1 89 ? 2.021 -3.061 -8.864 1.00 98.56 89 THR A O 1
ATOM 682 N N . TRP A 1 90 ? 1.886 -4.553 -10.533 1.00 98.50 90 TRP A N 1
ATOM 683 C CA . TRP A 1 90 ? 0.579 -5.070 -10.109 1.00 98.50 90 TRP A CA 1
ATOM 684 C C . TRP A 1 90 ? 0.634 -5.833 -8.784 1.00 98.50 90 TRP A C 1
ATOM 686 O O . TRP A 1 90 ? -0.261 -5.676 -7.956 1.00 98.50 90 TRP A O 1
ATOM 696 N N . VAL A 1 91 ? 1.687 -6.618 -8.539 1.00 98.50 91 VAL A N 1
ATOM 697 C CA . VAL A 1 91 ? 1.894 -7.307 -7.255 1.00 98.50 91 VAL A CA 1
ATOM 698 C C . VAL A 1 91 ? 2.008 -6.296 -6.114 1.00 98.50 91 VAL A C 1
ATOM 700 O O . VAL A 1 91 ? 1.398 -6.488 -5.060 1.00 98.50 91 VAL A O 1
ATOM 703 N N . ALA A 1 92 ? 2.738 -5.198 -6.321 1.00 98.31 92 ALA A N 1
ATOM 704 C CA . ALA A 1 92 ? 2.859 -4.148 -5.321 1.00 98.31 92 ALA A CA 1
ATOM 705 C C . ALA A 1 92 ? 1.539 -3.386 -5.105 1.00 98.31 92 ALA A C 1
ATOM 707 O O . ALA A 1 92 ? 1.162 -3.162 -3.954 1.00 98.31 92 ALA A O 1
ATOM 708 N N . ALA A 1 93 ? 0.799 -3.072 -6.175 1.00 98.50 93 ALA A N 1
ATOM 709 C CA . ALA A 1 93 ? -0.497 -2.394 -6.096 1.00 98.50 93 ALA A CA 1
ATOM 710 C C . ALA A 1 93 ? -1.590 -3.239 -5.427 1.00 98.50 93 ALA A C 1
ATOM 712 O O . ALA A 1 93 ? -2.287 -2.768 -4.532 1.00 98.50 93 ALA A O 1
ATOM 713 N N . LEU A 1 94 ? -1.717 -4.516 -5.786 1.00 98.44 94 LEU A N 1
ATOM 714 C CA . LEU A 1 94 ? -2.644 -5.418 -5.099 1.00 98.44 94 LEU A CA 1
ATOM 715 C C . LEU A 1 94 ? -2.209 -5.650 -3.648 1.00 98.44 94 LEU A C 1
ATOM 717 O O . LEU A 1 94 ? -3.041 -5.697 -2.743 1.00 98.44 94 LEU A O 1
ATOM 721 N N . GLY A 1 95 ? -0.899 -5.736 -3.404 1.00 98.06 95 GLY A N 1
ATOM 722 C CA . GLY A 1 95 ? -0.339 -5.849 -2.064 1.00 98.06 95 GLY A CA 1
ATOM 723 C C . GLY A 1 95 ? -0.644 -4.643 -1.170 1.00 98.06 95 GLY A C 1
ATOM 724 O O . GLY A 1 95 ? -0.867 -4.834 0.029 1.00 98.06 95 GLY A O 1
ATOM 725 N N . SER A 1 96 ? -0.656 -3.424 -1.719 1.00 98.06 96 SER A N 1
ATOM 726 C CA . SER A 1 96 ? -0.969 -2.201 -0.970 1.00 98.06 96 SER A CA 1
ATOM 727 C C . SER A 1 96 ? -2.464 -2.067 -0.695 1.00 98.06 96 SER A C 1
ATOM 729 O O . SER A 1 96 ? -2.839 -1.768 0.438 1.00 98.06 96 SER A O 1
ATOM 731 N N . LEU A 1 97 ? -3.317 -2.404 -1.667 1.00 97.62 97 LEU A N 1
ATOM 732 C CA . LEU A 1 97 ? -4.767 -2.486 -1.473 1.00 97.62 97 LEU A CA 1
ATOM 733 C C . LEU A 1 97 ? -5.145 -3.519 -0.411 1.00 97.62 97 LEU A C 1
ATOM 735 O O . LEU A 1 97 ? -5.972 -3.243 0.455 1.00 97.62 97 LEU A O 1
ATOM 739 N N . TYR A 1 98 ? -4.509 -4.691 -0.437 1.00 96.94 98 TYR A N 1
ATOM 740 C CA . TYR A 1 98 ? -4.745 -5.724 0.566 1.00 96.94 98 TYR A CA 1
ATOM 741 C C . TYR A 1 98 ? -4.307 -5.276 1.964 1.00 96.94 98 TYR A C 1
ATOM 743 O O . TYR A 1 98 ? -5.013 -5.523 2.938 1.00 96.94 98 TYR A O 1
ATOM 751 N N . TRP A 1 99 ? -3.172 -4.576 2.081 1.00 95.56 99 TRP A N 1
ATOM 752 C CA . TRP A 1 99 ? -2.752 -4.017 3.368 1.00 95.56 99 TRP A CA 1
ATOM 753 C C . TRP A 1 99 ? -3.759 -2.986 3.894 1.00 95.56 99 TRP A C 1
ATOM 755 O O . TRP A 1 99 ? -4.146 -3.066 5.057 1.00 95.56 99 TRP A O 1
ATOM 765 N N . PHE A 1 100 ? -4.246 -2.089 3.034 1.00 95.88 100 PHE A N 1
ATOM 766 C CA . PHE A 1 100 ? -5.279 -1.122 3.405 1.00 95.88 100 PHE A CA 1
ATOM 767 C C . PHE A 1 100 ? -6.585 -1.799 3.846 1.00 95.88 100 PHE A C 1
ATOM 769 O O . PHE A 1 100 ? -7.157 -1.416 4.864 1.00 95.88 100 PHE A O 1
ATOM 776 N N . TYR A 1 101 ? -7.018 -2.850 3.143 1.00 93.94 101 TYR A N 1
ATOM 777 C CA . TYR A 1 101 ? -8.190 -3.641 3.525 1.00 93.94 101 TYR A CA 1
ATOM 778 C C . TYR A 1 101 ? -8.049 -4.257 4.925 1.00 93.94 101 TYR A C 1
ATOM 780 O O . TYR A 1 101 ? -8.971 -4.159 5.734 1.00 93.94 101 TYR A O 1
ATOM 788 N N . LEU A 1 102 ? -6.887 -4.846 5.233 1.00 91.88 102 LEU A N 1
ATOM 789 C CA . LEU A 1 102 ? -6.625 -5.427 6.552 1.00 91.88 102 LEU A CA 1
ATOM 790 C C . LEU A 1 102 ? -6.654 -4.368 7.662 1.00 91.88 102 LEU A C 1
ATOM 792 O O . LEU A 1 102 ? -7.307 -4.582 8.679 1.00 91.88 102 LEU A O 1
ATOM 796 N N . CYS A 1 103 ? -6.010 -3.216 7.451 1.00 89.75 103 CYS A N 1
ATOM 797 C CA . CYS A 1 103 ? -6.012 -2.131 8.434 1.00 89.75 103 CYS A CA 1
ATOM 798 C C . CYS A 1 103 ? -7.412 -1.530 8.643 1.00 89.75 103 CYS A C 1
ATOM 800 O O . CYS A 1 103 ? -7.798 -1.249 9.773 1.00 89.75 103 CYS A O 1
ATOM 802 N N . GLY A 1 104 ? -8.194 -1.351 7.574 1.00 81.75 104 GLY A N 1
ATOM 803 C CA . GLY A 1 104 ? -9.534 -0.764 7.668 1.00 81.75 104 GLY A CA 1
ATOM 804 C C . GLY A 1 104 ? -10.559 -1.660 8.375 1.00 81.75 104 GLY A C 1
ATOM 805 O O . GLY A 1 104 ? -11.457 -1.157 9.049 1.00 81.75 104 GLY A O 1
ATOM 806 N N . PHE A 1 105 ? -10.433 -2.985 8.250 1.00 77.56 105 PHE A N 1
ATOM 807 C CA . PHE A 1 105 ? -11.376 -3.923 8.864 1.00 77.56 105 PHE A CA 1
ATOM 808 C C . PHE A 1 105 ? -11.209 -4.029 10.389 1.00 77.56 105 PHE A C 1
ATOM 810 O O . PHE A 1 105 ? -12.188 -4.222 11.112 1.00 77.56 105 PHE A O 1
ATOM 817 N N . GLU A 1 106 ? -9.987 -3.888 10.902 1.00 74.19 106 GLU A N 1
ATOM 818 C CA . GLU A 1 106 ? -9.715 -4.001 12.339 1.00 74.19 106 GLU A CA 1
ATOM 819 C C . GLU A 1 106 ? -10.290 -2.816 13.128 1.00 74.19 106 GLU A C 1
ATOM 821 O O . GLU A 1 106 ? -11.000 -3.019 14.118 1.00 74.19 106 GLU A O 1
ATOM 826 N N . GLU A 1 107 ? -10.120 -1.596 12.616 1.00 73.00 107 GLU A N 1
ATOM 827 C CA . GLU A 1 107 ? -10.689 -0.381 13.213 1.00 73.00 107 GLU A CA 1
ATOM 828 C C . GLU A 1 107 ? -12.222 -0.414 13.256 1.00 73.00 107 GLU A C 1
ATOM 830 O O . GLU A 1 107 ? -12.832 -0.098 14.279 1.00 73.00 107 GLU A O 1
ATOM 835 N N . ALA A 1 108 ? -12.872 -0.880 12.183 1.00 74.50 108 ALA A N 1
ATOM 836 C CA . ALA A 1 108 ? -14.331 -0.992 12.144 1.00 74.50 108 ALA A CA 1
ATOM 837 C C . ALA A 1 108 ? -14.872 -1.923 13.248 1.00 74.50 108 ALA A C 1
ATOM 839 O O . ALA A 1 108 ? -15.875 -1.615 13.900 1.00 74.50 108 ALA A O 1
ATOM 840 N N . ASN A 1 109 ? -14.179 -3.035 13.506 1.00 80.75 109 ASN A N 1
ATOM 841 C CA . ASN A 1 109 ? -14.558 -3.981 14.555 1.00 80.75 109 ASN A CA 1
ATOM 842 C C . ASN A 1 109 ? -14.321 -3.425 15.967 1.00 80.75 109 ASN A C 1
ATOM 844 O O . ASN A 1 109 ? -15.114 -3.693 16.874 1.00 80.75 109 ASN A O 1
ATOM 848 N N . ILE A 1 110 ? -13.249 -2.655 16.175 1.00 82.06 110 ILE A N 1
ATOM 849 C CA . ILE A 1 110 ? -12.961 -2.014 17.465 1.00 82.06 110 ILE A CA 1
ATOM 850 C C . ILE A 1 110 ? -14.006 -0.937 17.765 1.00 82.06 110 ILE A C 1
ATOM 852 O O . ILE A 1 110 ? -14.579 -0.932 18.858 1.00 82.06 110 ILE A O 1
ATOM 856 N N . VAL A 1 111 ? -14.320 -0.078 16.791 1.00 84.56 111 VAL A N 1
ATOM 857 C CA . VAL A 1 111 ? -15.338 0.972 16.939 1.00 84.56 111 VAL A CA 1
ATOM 858 C C . VAL A 1 111 ? -16.701 0.369 17.280 1.00 84.56 111 VAL A C 1
ATOM 860 O O . VAL A 1 111 ? -17.365 0.859 18.194 1.00 84.56 111 VAL A O 1
ATOM 863 N N . ALA A 1 112 ? -17.094 -0.730 16.630 1.00 86.88 112 ALA A N 1
ATOM 864 C CA . ALA A 1 112 ? -18.344 -1.422 16.941 1.00 86.88 112 ALA A CA 1
ATOM 865 C C . ALA A 1 112 ? -18.393 -1.917 18.402 1.00 86.88 112 ALA A C 1
ATOM 867 O O . ALA A 1 112 ? -19.364 -1.647 19.112 1.00 86.88 112 ALA A O 1
ATOM 868 N N . LYS A 1 113 ? -17.320 -2.558 18.889 1.00 90.19 113 LYS A N 1
ATOM 869 C CA . LYS A 1 113 ? -17.217 -3.035 20.283 1.00 90.19 113 LYS A CA 1
ATOM 87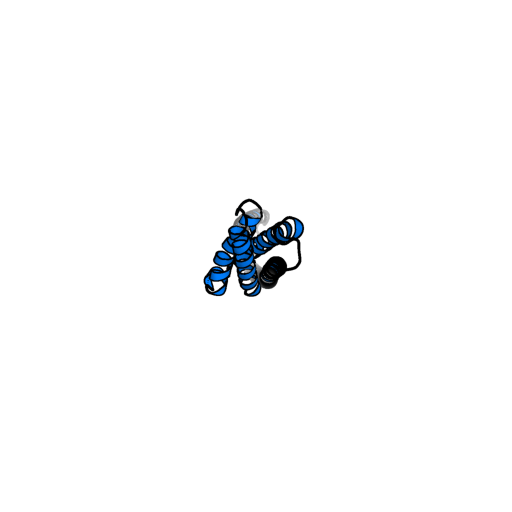0 C C . LYS A 1 113 ? -17.210 -1.895 21.303 1.00 90.19 113 LYS A C 1
ATOM 872 O O . LYS A 1 113 ? -17.767 -2.029 22.391 1.00 90.19 113 LYS A O 1
ATOM 877 N N . ILE A 1 114 ? -16.565 -0.772 20.983 1.00 93.75 114 ILE A N 1
ATOM 878 C CA . ILE A 1 114 ? -16.562 0.416 21.848 1.00 93.75 114 ILE A CA 1
ATOM 879 C C . ILE A 1 114 ? -17.974 0.997 21.937 1.00 93.75 114 ILE A C 1
ATOM 881 O O . ILE A 1 114 ? -18.439 1.298 23.035 1.00 93.75 114 ILE A O 1
ATOM 885 N N . GLN A 1 115 ? -18.679 1.112 20.810 1.00 94.69 115 GLN A N 1
ATOM 886 C CA . GLN A 1 115 ? -20.055 1.604 20.803 1.00 94.69 115 GLN A CA 1
ATOM 887 C C . GLN A 1 115 ? -21.004 0.704 21.599 1.00 94.69 115 GLN A C 1
ATOM 889 O O . GLN A 1 115 ? -21.871 1.217 22.303 1.00 94.69 115 GLN A O 1
ATOM 894 N N . GLU A 1 116 ? -20.828 -0.615 21.531 1.00 96.56 116 GLU A N 1
ATOM 895 C CA . GLU A 1 116 ? -21.581 -1.573 22.345 1.00 96.56 116 GLU A CA 1
ATOM 896 C C . GLU A 1 116 ? -21.339 -1.352 23.846 1.00 96.56 116 GLU A C 1
ATOM 898 O O . GLU A 1 116 ? -22.286 -1.116 24.596 1.00 96.56 116 GLU A O 1
ATOM 903 N N . LYS A 1 117 ? -20.073 -1.283 24.280 1.00 96.12 117 LYS A N 1
ATOM 904 C CA . LYS A 1 117 ? -19.729 -1.013 25.688 1.00 96.12 117 LYS A CA 1
ATOM 905 C C . LYS A 1 117 ? -20.250 0.335 26.187 1.00 96.12 117 LYS A C 1
ATOM 907 O O . LYS A 1 117 ? -20.656 0.443 27.343 1.00 96.12 117 LYS A O 1
ATOM 912 N N . ILE A 1 118 ? -20.238 1.370 25.344 1.00 97.31 118 ILE A N 1
ATOM 913 C CA . ILE A 1 118 ? -20.798 2.685 25.690 1.00 97.31 118 ILE A CA 1
ATOM 914 C C . ILE A 1 118 ? -22.307 2.574 25.933 1.00 97.31 118 ILE A C 1
ATOM 916 O O . ILE A 1 118 ? -22.798 3.135 26.913 1.00 97.31 118 ILE A O 1
ATOM 920 N N . LYS A 1 119 ? -23.038 1.822 25.101 1.00 97.75 119 LYS A N 1
ATOM 921 C CA . LYS A 1 119 ? -24.480 1.597 25.292 1.00 97.75 119 LYS A CA 1
ATOM 922 C C . LYS A 1 119 ? -24.771 0.864 26.606 1.00 97.75 119 LYS A C 1
ATOM 924 O O . LYS A 1 119 ? -25.588 1.346 27.386 1.00 97.75 119 LYS A O 1
ATOM 929 N N . GLU A 1 120 ? -24.039 -0.206 26.917 1.00 97.75 120 GLU A N 1
ATOM 930 C CA . GLU A 1 120 ? -24.192 -0.938 28.189 1.00 97.75 120 GLU A CA 1
ATOM 931 C C . GLU A 1 120 ? -23.913 -0.064 29.428 1.00 97.75 120 GLU A C 1
ATOM 933 O O . GLU A 1 120 ? -24.534 -0.215 30.482 1.00 97.75 120 GLU A O 1
ATOM 938 N N . GLN A 1 121 ? -22.936 0.845 29.349 1.00 96.69 121 GLN A N 1
ATOM 939 C CA . GLN A 1 121 ? -22.647 1.790 30.436 1.00 96.69 121 GLN A CA 1
ATOM 940 C C . GLN A 1 121 ? -23.775 2.811 30.604 1.00 96.69 121 GLN A C 1
ATOM 942 O O . GLN A 1 121 ? -24.171 3.122 31.727 1.00 96.69 121 GLN A O 1
ATOM 947 N N . GLN A 1 122 ? -24.333 3.301 29.497 1.00 97.00 122 GLN A N 1
ATOM 948 C CA . GLN A 1 122 ? -25.470 4.216 29.532 1.00 97.00 122 GLN A CA 1
ATOM 949 C C . GLN A 1 122 ? -26.714 3.570 30.152 1.00 97.00 122 GLN A C 1
ATOM 951 O O . GLN A 1 122 ? -27.414 4.230 30.918 1.00 97.00 122 GLN A O 1
ATOM 956 N N . GLU A 1 123 ? -26.985 2.297 29.866 1.00 97.44 123 GLU A N 1
ATOM 957 C CA . GLU A 1 123 ? -28.116 1.568 30.455 1.00 97.44 123 GLU A CA 1
ATOM 958 C C . GLU A 1 123 ? -27.954 1.383 31.968 1.00 97.44 123 GLU A C 1
ATOM 960 O O . GLU A 1 123 ? -28.858 1.742 32.724 1.00 97.44 123 GLU A O 1
ATOM 965 N N . ARG A 1 124 ? -26.768 0.974 32.436 1.00 96.88 124 ARG A N 1
ATOM 966 C CA . ARG A 1 124 ? -26.479 0.864 33.878 1.00 96.88 124 ARG A CA 1
ATOM 967 C C . ARG A 1 124 ? -26.629 2.188 34.624 1.00 96.88 124 ARG A C 1
ATOM 969 O O . ARG A 1 124 ? -27.157 2.212 35.734 1.00 96.88 124 ARG A O 1
ATOM 976 N N . MET A 1 125 ? -26.201 3.301 34.025 1.00 95.81 125 MET A N 1
ATOM 977 C CA . MET A 1 125 ? -26.393 4.624 34.632 1.00 95.81 125 MET A CA 1
ATOM 978 C C . MET A 1 125 ? -27.879 4.987 34.753 1.00 95.81 125 MET A C 1
ATOM 980 O O . MET A 1 125 ? -28.297 5.528 35.779 1.00 95.81 125 MET A O 1
ATOM 984 N N . LYS A 1 126 ? -28.696 4.651 33.745 1.00 96.50 126 LYS A N 1
ATOM 985 C CA . LYS A 1 126 ? -30.151 4.856 33.812 1.00 96.50 126 LYS A CA 1
ATOM 986 C C . LYS A 1 126 ? -30.774 4.024 34.933 1.00 96.50 126 LYS A C 1
ATOM 988 O O 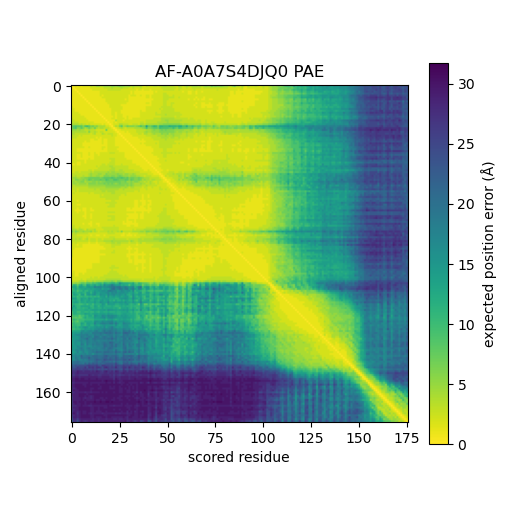. LYS A 1 126 ? -31.535 4.573 35.726 1.00 96.50 126 LYS A O 1
ATOM 993 N N . GLU A 1 127 ? -30.407 2.754 35.072 1.00 96.19 127 GLU A N 1
ATOM 994 C CA . GLU A 1 127 ? -30.901 1.895 36.159 1.00 96.19 127 GLU A CA 1
ATOM 995 C C . GLU A 1 127 ? -30.527 2.432 37.548 1.00 96.19 127 GLU A C 1
ATOM 997 O O . GLU A 1 127 ? -31.377 2.506 38.437 1.00 96.19 127 GLU A O 1
ATOM 1002 N N . GLN A 1 128 ? -29.285 2.892 37.727 1.00 95.31 128 GLN A N 1
ATOM 1003 C CA . GLN A 1 128 ? -28.834 3.493 38.986 1.00 95.31 128 GLN A CA 1
ATOM 1004 C C . GLN A 1 128 ? -29.577 4.793 39.320 1.00 95.31 128 GLN A C 1
ATOM 1006 O O . GLN A 1 128 ? -29.919 5.020 40.483 1.00 95.31 128 GLN A O 1
ATOM 1011 N N . SER A 1 129 ? -29.861 5.636 38.320 1.00 93.25 129 SER A N 1
ATOM 1012 C CA . SER A 1 129 ? -30.662 6.850 38.529 1.00 93.25 129 SER A CA 1
ATOM 1013 C C . SER A 1 129 ? -32.106 6.532 38.929 1.00 93.25 129 SER A C 1
ATOM 1015 O O . SER A 1 129 ? -32.630 7.148 39.857 1.00 93.25 129 SER A O 1
ATOM 1017 N N . ALA A 1 130 ? -32.720 5.516 38.314 1.00 93.12 130 ALA A N 1
ATOM 1018 C CA . ALA A 1 130 ? -34.075 5.089 38.647 1.00 93.12 130 ALA A CA 1
ATOM 1019 C C . ALA A 1 130 ? -34.157 4.477 40.058 1.00 93.12 130 ALA A C 1
ATOM 1021 O O . ALA A 1 130 ? -35.127 4.716 40.777 1.00 93.12 130 ALA A O 1
ATOM 1022 N N . GLY A 1 131 ? -33.132 3.723 40.475 1.00 89.69 131 GLY A N 1
ATOM 1023 C CA . GLY A 1 131 ? -33.021 3.181 41.832 1.00 89.69 131 GLY A CA 1
ATOM 1024 C C . GLY A 1 131 ? -32.908 4.274 42.899 1.00 89.69 131 GLY A C 1
ATOM 1025 O O . GLY A 1 131 ? -33.700 4.293 43.839 1.00 89.69 131 GLY A O 1
ATOM 1026 N N . LYS A 1 132 ? -31.996 5.242 42.712 1.00 89.75 132 LYS A N 1
ATOM 1027 C CA . LYS A 1 132 ? -31.833 6.379 43.640 1.00 89.75 132 LYS A CA 1
ATOM 1028 C C . LYS A 1 132 ? -33.085 7.245 43.745 1.00 89.75 132 LYS A C 1
ATOM 1030 O O . LYS A 1 132 ? -33.396 7.743 44.825 1.00 89.75 132 LYS A O 1
ATOM 1035 N N . GLN A 1 133 ? -33.810 7.430 42.641 1.00 86.06 133 GLN A N 1
ATOM 1036 C CA . GLN A 1 133 ? -35.047 8.205 42.657 1.00 86.06 133 GLN A CA 1
ATOM 1037 C C . GLN A 1 133 ? -3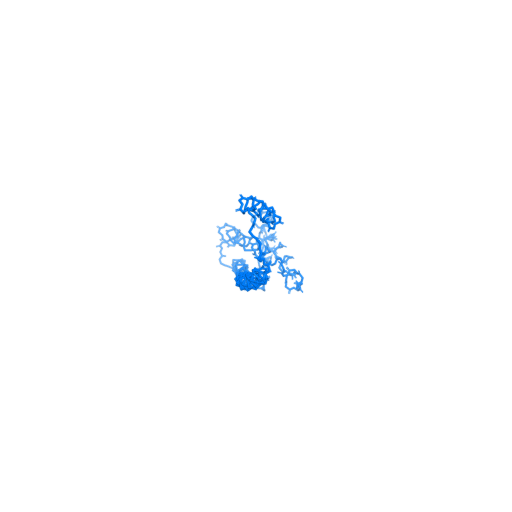6.115 7.536 43.532 1.00 86.06 133 GLN A C 1
ATOM 1039 O O . GLN A 1 133 ? -36.736 8.225 44.334 1.00 86.06 133 GLN A O 1
ATOM 1044 N N . LYS A 1 134 ? -36.268 6.205 43.455 1.00 86.88 134 LYS A N 1
ATOM 1045 C CA . LYS A 1 134 ? -37.199 5.458 44.320 1.00 86.88 134 LYS A CA 1
ATOM 1046 C C . LYS A 1 134 ? -36.835 5.562 45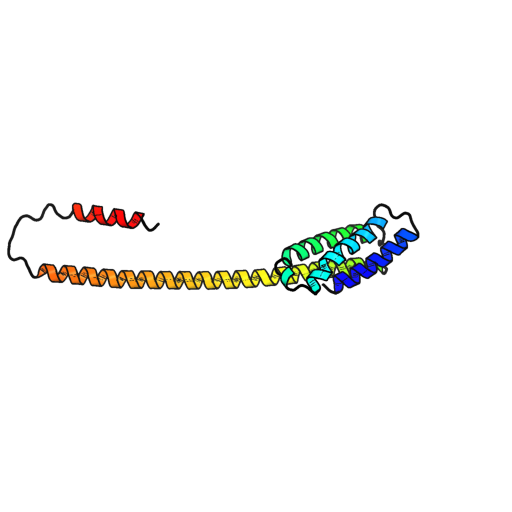.801 1.00 86.88 134 LYS A C 1
ATOM 1048 O O . LYS A 1 134 ? -37.709 5.856 46.609 1.00 86.88 134 LYS A O 1
ATOM 1053 N N . GLU A 1 135 ? -35.558 5.388 46.139 1.00 86.62 135 GLU A N 1
ATOM 1054 C CA . GLU A 1 135 ? -35.075 5.503 47.523 1.00 86.62 135 GLU A CA 1
ATOM 1055 C C . GLU A 1 135 ? -35.299 6.920 48.082 1.00 86.62 135 GLU A C 1
ATOM 1057 O O . GLU A 1 135 ? -35.759 7.093 49.208 1.00 86.62 135 GLU A O 1
ATOM 1062 N N . THR A 1 136 ? -35.068 7.952 47.264 1.00 84.00 136 THR A N 1
ATOM 1063 C CA . THR A 1 136 ? -35.326 9.346 47.657 1.00 84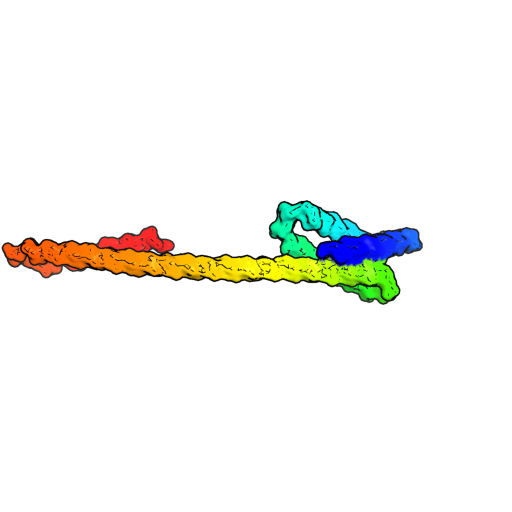.00 136 THR A CA 1
ATOM 1064 C C . THR A 1 136 ? -36.819 9.597 47.898 1.00 84.00 136 THR A C 1
ATOM 1066 O O . THR A 1 136 ? -37.168 10.278 48.860 1.00 84.00 136 THR A O 1
ATOM 1069 N N . THR A 1 137 ? -37.709 9.038 47.069 1.00 81.38 137 THR A N 1
ATOM 1070 C CA . THR A 1 137 ? -39.165 9.163 47.253 1.00 81.38 137 THR A CA 1
ATOM 1071 C C . THR A 1 137 ? -39.636 8.485 48.544 1.00 81.38 137 THR A C 1
ATOM 1073 O O . THR A 1 137 ? -40.332 9.127 49.325 1.00 81.38 137 THR A O 1
ATOM 1076 N N . GLU A 1 138 ? -39.183 7.262 48.845 1.00 83.25 138 GLU A N 1
ATOM 1077 C CA . GLU A 1 138 ? -39.540 6.574 50.100 1.00 83.25 138 GLU A CA 1
ATOM 1078 C C . GLU A 1 138 ? -39.059 7.328 51.351 1.00 83.25 138 GLU A C 1
ATOM 1080 O O . GLU A 1 138 ? -39.796 7.442 52.331 1.00 83.25 138 GLU A O 1
ATOM 1085 N N . VAL A 1 139 ? -37.845 7.895 51.326 1.00 83.25 139 VAL A N 1
ATOM 1086 C CA . VAL A 1 139 ? -37.313 8.682 52.455 1.00 83.25 139 VAL A CA 1
ATOM 1087 C C . VAL A 1 139 ? -38.109 9.975 52.671 1.00 83.25 139 VAL A C 1
ATOM 1089 O O . VAL A 1 139 ? -38.298 10.399 53.817 1.00 83.25 139 VAL A O 1
ATOM 1092 N N . VAL A 1 140 ? -38.575 10.618 51.596 1.00 82.44 140 VAL A N 1
ATOM 1093 C CA . VAL A 1 140 ? -39.427 11.814 51.686 1.00 82.44 140 VAL A CA 1
ATOM 1094 C C . VAL A 1 140 ? -40.802 11.451 52.249 1.00 82.44 140 VAL A C 1
ATOM 1096 O O . VAL A 1 140 ? -41.246 12.103 53.195 1.00 82.44 140 VAL A O 1
ATOM 1099 N N . ASP A 1 141 ? -41.433 10.386 51.753 1.00 80.19 141 ASP A N 1
ATOM 1100 C CA . ASP A 1 141 ? -42.755 9.944 52.213 1.00 80.19 141 ASP A CA 1
ATOM 1101 C C . ASP A 1 141 ? -42.741 9.510 53.691 1.00 80.19 141 ASP A C 1
ATOM 1103 O O . ASP A 1 141 ? -43.643 9.863 54.457 1.00 80.19 141 ASP A O 1
ATOM 1107 N N . ALA A 1 142 ? -41.678 8.830 54.140 1.00 80.19 142 ALA A N 1
ATOM 1108 C CA . ALA A 1 142 ? -41.496 8.469 55.547 1.00 80.19 142 ALA A CA 1
ATOM 1109 C C . ALA A 1 142 ? -41.406 9.709 56.462 1.00 80.19 142 ALA A C 1
ATOM 1111 O O . ALA A 1 142 ? -42.078 9.774 57.492 1.00 80.19 142 ALA A O 1
ATOM 1112 N N . LYS A 1 143 ? -40.641 10.738 56.064 1.00 79.25 143 LYS A N 1
ATOM 1113 C CA . LYS A 1 143 ? -40.512 11.991 56.836 1.00 79.25 143 LYS A CA 1
ATOM 1114 C C . LYS A 1 143 ? -41.804 12.813 56.890 1.00 79.25 143 LYS A C 1
ATOM 1116 O O . LYS A 1 143 ? -42.003 13.551 57.857 1.00 79.25 143 LYS A O 1
ATOM 1121 N N . VAL A 1 144 ? -42.657 12.737 55.865 1.00 78.19 144 VAL A N 1
ATOM 1122 C CA . VAL A 1 144 ? -43.951 13.443 55.841 1.00 78.19 144 VAL A CA 1
ATOM 1123 C C . VAL A 1 144 ? -44.930 12.819 56.841 1.00 78.19 144 VAL A C 1
ATOM 1125 O O . VAL A 1 144 ? -45.595 13.557 57.571 1.00 78.19 144 VAL A O 1
ATOM 1128 N N . ASN A 1 145 ? -44.968 11.487 56.949 1.00 72.56 145 ASN A N 1
ATOM 1129 C CA . ASN A 1 145 ? -45.864 10.793 57.879 1.00 72.56 145 ASN A CA 1
ATOM 1130 C C . ASN A 1 145 ? -45.502 11.016 59.360 1.00 72.56 145 ASN A C 1
ATOM 1132 O O . ASN A 1 145 ? -46.406 11.214 60.172 1.00 72.56 145 ASN A O 1
ATOM 1136 N N . ASP A 1 146 ? -44.215 11.092 59.718 1.00 73.69 146 ASP A N 1
ATOM 1137 C CA . ASP A 1 146 ? -43.793 11.358 61.107 1.00 73.69 146 ASP A CA 1
ATOM 1138 C C . ASP A 1 146 ? -44.205 12.755 61.612 1.00 73.69 146 ASP A C 1
ATOM 1140 O O . ASP A 1 146 ? -44.477 12.944 62.799 1.00 73.69 146 ASP A O 1
ATOM 1144 N N . LYS A 1 147 ? -44.305 13.756 60.724 1.00 63.62 147 LYS A N 1
ATOM 1145 C CA . LYS A 1 147 ? -44.744 15.113 61.102 1.00 63.62 147 LYS A CA 1
ATOM 1146 C C . LYS A 1 147 ? -46.261 15.250 61.258 1.00 63.62 147 LYS A C 1
ATOM 1148 O O . LYS A 1 147 ? -46.704 16.170 61.943 1.00 63.62 147 LYS A O 1
ATOM 1153 N N . ALA A 1 148 ? -47.056 14.348 60.683 1.00 58.81 148 ALA A N 1
ATOM 1154 C CA . ALA A 1 148 ? -48.515 14.375 60.802 1.00 58.81 148 ALA A CA 1
ATOM 1155 C C . ALA A 1 148 ? -49.029 13.900 62.181 1.00 58.81 148 ALA A C 1
ATOM 1157 O O . ALA A 1 148 ? -50.187 14.134 62.514 1.00 58.81 148 ALA A O 1
ATOM 1158 N N . GLY A 1 149 ? -48.177 13.282 63.011 1.00 56.44 149 GLY A N 1
ATOM 1159 C CA . GLY A 1 149 ? -48.529 12.815 64.360 1.00 56.44 149 GLY A CA 1
ATOM 1160 C C . GLY A 1 149 ? -48.439 13.867 65.475 1.00 56.44 149 GLY A C 1
ATOM 1161 O O . GLY A 1 149 ? -48.756 13.559 66.622 1.00 56.44 149 GLY A O 1
ATOM 1162 N N . ALA A 1 150 ? -48.007 15.096 65.180 1.00 55.53 150 ALA A N 1
ATOM 1163 C CA . ALA A 1 150 ? -47.761 16.120 66.193 1.00 55.53 150 ALA A CA 1
ATOM 1164 C C . ALA A 1 150 ? -48.354 17.477 65.791 1.00 55.53 150 ALA A C 1
ATOM 1166 O O . ALA A 1 150 ? -47.610 18.395 65.470 1.00 55.53 150 ALA A O 1
ATOM 1167 N N . THR A 1 151 ? -49.682 17.632 65.779 1.00 48.19 151 THR A N 1
ATOM 1168 C CA . THR A 1 151 ? -50.335 18.954 65.934 1.00 48.19 151 THR A CA 1
ATOM 1169 C C . THR A 1 151 ? -51.846 18.826 66.161 1.00 48.19 151 THR A C 1
ATOM 1171 O O . THR A 1 151 ? -52.645 18.917 65.237 1.00 48.19 151 THR A O 1
ATOM 1174 N N . ASP A 1 152 ? -52.249 18.739 67.431 1.00 48.28 152 ASP A N 1
ATOM 1175 C CA . ASP A 1 152 ? -53.533 19.286 67.885 1.00 48.28 152 ASP A CA 1
ATOM 1176 C C . ASP A 1 152 ? -53.337 20.783 68.177 1.00 48.28 152 ASP A C 1
ATOM 1178 O O . ASP A 1 152 ? -53.093 21.193 69.314 1.00 48.28 152 ASP A O 1
ATOM 1182 N N . LYS A 1 153 ? -53.381 21.629 67.137 1.00 55.94 153 LYS A N 1
ATOM 1183 C CA . LYS A 1 153 ? -53.752 23.048 67.297 1.00 55.94 153 LYS A CA 1
ATOM 1184 C C . LYS A 1 153 ? -54.100 23.705 65.953 1.00 55.94 153 LYS A C 1
ATOM 1186 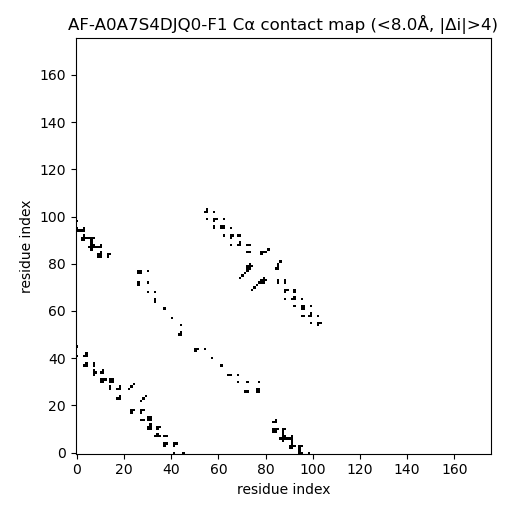O O . LYS A 1 153 ? -53.239 23.770 65.079 1.00 55.94 153 LYS A O 1
ATOM 1191 N N . PRO A 1 154 ? -55.322 24.241 65.781 1.00 49.19 154 PRO A N 1
ATOM 1192 C CA . PRO A 1 154 ? -55.724 24.897 64.545 1.00 49.19 154 PRO A CA 1
ATOM 1193 C C . PRO A 1 154 ? -55.202 26.340 64.514 1.00 49.19 154 PRO A C 1
ATOM 1195 O O . PRO A 1 154 ? -55.600 27.163 65.338 1.00 49.19 154 PRO A O 1
ATOM 1198 N N . ALA A 1 155 ? -54.327 26.657 63.556 1.00 52.44 155 ALA A N 1
ATOM 1199 C CA . ALA A 1 155 ? -54.021 28.034 63.173 1.00 52.44 155 ALA A CA 1
ATOM 1200 C C . ALA A 1 155 ? -53.591 28.124 61.692 1.00 52.44 155 ALA A C 1
ATOM 1202 O O . ALA A 1 155 ? -52.512 27.688 61.307 1.00 52.44 155 ALA A O 1
ATOM 1203 N N . ASP A 1 156 ? -54.495 28.688 60.888 1.00 57.47 156 ASP A N 1
ATOM 1204 C CA . ASP A 1 156 ? -54.280 29.513 59.687 1.00 57.47 156 ASP A CA 1
ATOM 1205 C C . ASP A 1 156 ? -53.248 29.048 58.626 1.00 57.47 156 ASP A C 1
ATOM 1207 O O . ASP A 1 156 ? -52.127 29.544 58.508 1.00 57.47 156 ASP A O 1
ATOM 1211 N N . THR A 1 157 ? -53.653 28.088 57.789 1.00 51.41 157 THR A N 1
ATOM 1212 C CA . THR A 1 157 ? -52.816 27.416 56.777 1.00 51.41 157 THR A CA 1
ATOM 1213 C C . THR A 1 157 ? -53.072 27.957 55.362 1.00 51.41 157 THR A C 1
ATOM 1215 O O . THR A 1 157 ? -53.685 27.289 54.532 1.00 51.41 157 THR A O 1
ATOM 1218 N N . LYS A 1 158 ? -52.631 29.186 55.050 1.00 53.53 158 LYS A N 1
ATOM 1219 C CA . LYS A 1 158 ? -52.772 29.736 53.678 1.00 53.53 158 LYS A CA 1
ATOM 1220 C C . LYS A 1 158 ? -51.507 30.327 53.046 1.00 53.53 158 LYS A C 1
ATOM 1222 O O . LYS A 1 158 ? -51.584 30.796 51.918 1.00 53.53 158 LYS A O 1
ATOM 1227 N N . LYS A 1 159 ? -50.348 30.305 53.716 1.00 53.62 159 LYS A N 1
ATOM 1228 C CA . LYS A 1 159 ? -49.148 31.031 53.239 1.00 53.62 159 LYS A CA 1
ATOM 1229 C C . LYS A 1 159 ? -47.927 30.184 52.864 1.00 53.62 159 LYS A C 1
ATOM 1231 O O . LYS A 1 159 ? -46.991 30.728 52.301 1.00 53.62 159 LYS A O 1
ATOM 1236 N N . THR A 1 160 ? -47.923 28.880 53.129 1.00 53.56 160 THR A N 1
ATOM 1237 C CA . THR A 1 160 ? -46.686 28.073 53.116 1.00 53.56 160 THR A CA 1
ATOM 1238 C C . THR A 1 160 ? -46.411 27.290 51.828 1.00 53.56 160 THR A C 1
ATOM 1240 O O . THR A 1 160 ? -45.308 26.779 51.662 1.00 53.56 160 THR A O 1
ATOM 1243 N N . ASN A 1 161 ? -47.361 27.200 50.891 1.00 50.19 161 ASN A N 1
ATOM 1244 C CA . ASN A 1 161 ? -47.172 26.393 49.674 1.00 50.19 161 ASN A CA 1
ATOM 1245 C C . ASN A 1 161 ? -46.398 27.107 48.551 1.00 50.19 161 ASN A C 1
ATOM 1247 O O . ASN A 1 161 ? -45.890 26.432 47.655 1.00 50.19 161 ASN A O 1
ATOM 1251 N N . ASP A 1 162 ? -46.267 28.435 48.598 1.00 52.22 162 ASP A N 1
ATOM 1252 C CA . ASP A 1 162 ? -45.584 29.195 47.541 1.00 52.22 162 ASP A CA 1
ATOM 1253 C C . ASP A 1 162 ? -44.061 29.301 47.755 1.00 52.22 162 ASP A C 1
ATOM 1255 O O . ASP A 1 162 ? -43.318 29.400 46.779 1.00 52.22 162 ASP A O 1
ATOM 1259 N N . GLU A 1 163 ? -43.567 29.194 48.995 1.00 53.34 163 GLU A N 1
ATOM 1260 C CA . GLU A 1 163 ? -42.125 29.265 49.299 1.00 53.34 163 GLU A CA 1
ATOM 1261 C C . GLU A 1 163 ? -41.374 27.975 48.929 1.00 53.34 163 GLU A C 1
ATOM 1263 O O . GLU A 1 163 ? -40.293 28.028 48.347 1.00 53.34 163 GLU A O 1
ATOM 1268 N N . VAL A 1 164 ? -41.980 26.802 49.141 1.00 52.97 164 VAL A N 1
ATOM 1269 C CA . VAL A 1 164 ? -41.321 25.505 48.877 1.00 52.97 164 VAL A CA 1
ATOM 1270 C C . VAL A 1 164 ? -41.128 25.239 47.375 1.00 52.97 164 VAL A C 1
ATOM 1272 O O . VAL A 1 164 ? -40.234 24.499 46.968 1.00 52.97 164 VAL A O 1
ATOM 1275 N N . LYS A 1 165 ? -41.927 25.872 46.507 1.00 51.56 165 LYS A N 1
ATOM 1276 C CA . LYS A 1 165 ? -41.845 25.664 45.052 1.00 51.56 165 LYS A CA 1
ATOM 1277 C C . LYS A 1 165 ? -40.697 26.439 44.387 1.00 51.56 165 LYS A C 1
ATOM 1279 O O . LYS A 1 165 ? -40.363 26.139 43.239 1.00 51.56 165 LYS A O 1
ATOM 1284 N N . LEU A 1 166 ? -40.114 27.424 45.077 1.00 52.62 166 LEU A N 1
ATOM 1285 C CA . LEU A 1 166 ? -38.997 28.227 44.570 1.00 52.62 166 LEU A CA 1
ATOM 1286 C C . LEU A 1 166 ? -37.633 27.581 44.847 1.00 52.62 166 LEU A C 1
ATOM 1288 O O . LEU A 1 166 ? -36.770 27.651 43.978 1.00 52.62 166 LEU A O 1
ATOM 1292 N N . GLU A 1 167 ? -37.463 26.873 45.966 1.00 50.31 167 GLU A N 1
ATOM 1293 C CA . GLU A 1 167 ? -36.172 26.265 46.336 1.00 50.31 167 GLU A CA 1
ATOM 1294 C C . GLU A 1 167 ? -35.785 25.074 45.437 1.00 50.31 167 GLU A C 1
ATOM 1296 O O . GLU A 1 167 ? -34.638 24.946 45.018 1.00 50.31 167 GLU A O 1
ATOM 1301 N N . VAL A 1 168 ? -36.752 24.253 45.010 1.00 52.78 168 VAL A N 1
ATOM 1302 C CA . VAL A 1 168 ? -36.472 23.060 44.179 1.00 52.78 168 VAL A CA 1
ATOM 1303 C C . VAL A 1 168 ? -36.038 23.424 42.748 1.00 52.78 168 VAL A C 1
ATOM 1305 O O . VAL A 1 168 ? -35.397 22.629 42.061 1.00 52.78 168 VAL A O 1
ATOM 1308 N N . LYS A 1 169 ? -36.365 24.634 42.271 1.00 49.31 169 LYS A N 1
ATOM 1309 C CA . LYS A 1 169 ? -36.030 25.071 40.905 1.00 49.31 169 LYS A CA 1
ATOM 1310 C C . LYS A 1 169 ? -34.574 25.511 40.741 1.00 49.31 169 LYS A C 1
ATOM 1312 O O . LYS A 1 169 ? -34.111 25.548 39.600 1.00 49.31 169 LYS A O 1
ATOM 1317 N N . ASP A 1 170 ? -33.880 25.842 41.829 1.00 47.47 170 ASP A N 1
ATOM 1318 C CA . ASP A 1 170 ? -32.493 26.316 41.765 1.00 47.47 170 ASP A CA 1
ATOM 1319 C C . ASP A 1 170 ? -31.488 25.154 41.725 1.00 47.47 170 ASP A C 1
ATOM 1321 O O . ASP A 1 170 ? -30.517 25.196 40.969 1.00 47.47 170 ASP A O 1
ATOM 1325 N N . GLU A 1 171 ? -31.774 24.042 42.409 1.00 50.97 171 GLU A N 1
ATOM 1326 C CA . GLU A 1 171 ? -30.867 22.885 42.419 1.00 50.97 171 GLU A CA 1
ATOM 1327 C C . GLU A 1 171 ? -30.812 22.140 41.074 1.00 50.97 171 GLU A C 1
ATOM 1329 O O . GLU A 1 171 ? -29.788 21.556 40.723 1.00 50.97 171 GLU A O 1
ATOM 1334 N N . THR A 1 172 ? -31.866 22.200 40.248 1.00 52.69 172 THR A N 1
ATOM 1335 C CA . THR A 1 172 ? -31.871 21.497 38.949 1.00 52.69 172 THR A CA 1
ATOM 1336 C C . THR A 1 172 ? -31.012 22.184 37.879 1.00 52.69 172 THR A C 1
ATOM 1338 O O . THR A 1 172 ? -30.688 21.562 36.870 1.00 52.69 172 THR A O 1
ATOM 1341 N N . LYS A 1 173 ? -30.619 23.453 38.071 1.00 48.66 173 LYS A N 1
ATOM 1342 C CA . LYS A 1 173 ? -29.772 24.190 37.114 1.00 48.66 173 LYS A CA 1
ATOM 1343 C C . LYS A 1 173 ? -28.270 24.003 37.330 1.00 48.66 173 LYS A C 1
ATOM 1345 O O . LYS A 1 173 ? -27.504 24.408 36.465 1.00 48.66 173 LYS A O 1
ATOM 1350 N N . GLN A 1 174 ? -27.844 23.395 38.436 1.00 47.22 174 GLN A N 1
ATOM 1351 C CA . GLN A 1 174 ? -26.421 23.173 38.726 1.00 47.22 174 GLN A CA 1
ATOM 1352 C C . GLN A 1 174 ? -25.872 21.830 38.217 1.00 47.22 174 GLN A C 1
ATOM 1354 O O . GLN A 1 174 ? -24.678 21.579 38.357 1.00 47.22 174 GLN A O 1
ATOM 1359 N N . VAL A 1 175 ? -26.713 20.972 37.625 1.00 50.44 175 VAL A N 1
ATOM 1360 C CA . VAL A 1 175 ? -26.348 19.586 37.258 1.00 50.44 175 VAL A CA 1
ATOM 1361 C C . VAL A 1 175 ? -26.486 19.303 35.747 1.00 50.44 175 VAL A C 1
ATOM 1363 O O . VAL A 1 175 ? -26.364 18.156 35.323 1.00 50.44 175 VAL A O 1
ATOM 1366 N N . ALA A 1 176 ? -26.721 20.327 34.920 1.00 43.28 176 ALA A N 1
ATOM 1367 C CA . ALA A 1 176 ? -26.758 20.233 33.453 1.00 43.28 176 ALA A CA 1
ATOM 1368 C C . ALA A 1 176 ? -25.605 21.027 32.832 1.00 43.28 176 ALA A C 1
ATOM 1370 O O . ALA A 1 176 ? -25.024 20.525 31.844 1.00 43.28 176 ALA A O 1
#